Protein AF-A0A317V5M7-F1 (afdb_monomer)

Mean predicted aligned error: 5.06 Å

Structure (mmCIF, N/CA/C/O backbone):
data_AF-A0A317V5M7-F1
#
_entry.id   AF-A0A317V5M7-F1
#
loop_
_atom_site.group_PDB
_atom_site.id
_atom_site.type_symbol
_atom_site.label_atom_id
_atom_site.label_alt_id
_atom_site.label_comp_id
_atom_site.label_asym_id
_atom_site.label_entity_id
_atom_site.label_seq_id
_atom_site.pdbx_PDB_ins_code
_atom_site.Cartn_x
_atom_site.Cartn_y
_atom_site.Cartn_z
_atom_site.occupancy
_atom_site.B_iso_or_equiv
_atom_site.auth_seq_id
_atom_site.auth_comp_id
_atom_site.auth_asym_id
_atom_site.auth_atom_id
_atom_site.pdbx_PDB_model_num
ATOM 1 N N . PRO A 1 1 ? -15.396 9.083 1.511 1.00 64.38 1 PRO A N 1
ATOM 2 C CA . PRO A 1 1 ? -15.773 8.155 2.596 1.00 64.38 1 PRO A CA 1
ATOM 3 C C . PRO A 1 1 ? -16.346 8.905 3.786 1.00 64.38 1 PRO A C 1
ATOM 5 O O . PRO A 1 1 ? -15.843 9.968 4.148 1.00 64.38 1 PRO A O 1
ATOM 8 N N . GLY A 1 2 ? -17.370 8.320 4.395 1.00 74.88 2 GLY A N 1
ATOM 9 C CA . GLY A 1 2 ? -17.992 8.806 5.617 1.00 74.88 2 GLY A CA 1
ATOM 10 C C . GLY A 1 2 ? -18.594 7.648 6.403 1.00 74.88 2 GLY A C 1
ATOM 11 O O . GLY A 1 2 ? -18.618 6.514 5.928 1.00 74.88 2 GLY A O 1
ATOM 12 N N . GLU A 1 3 ? -19.091 7.944 7.598 1.00 78.19 3 GLU A N 1
ATOM 13 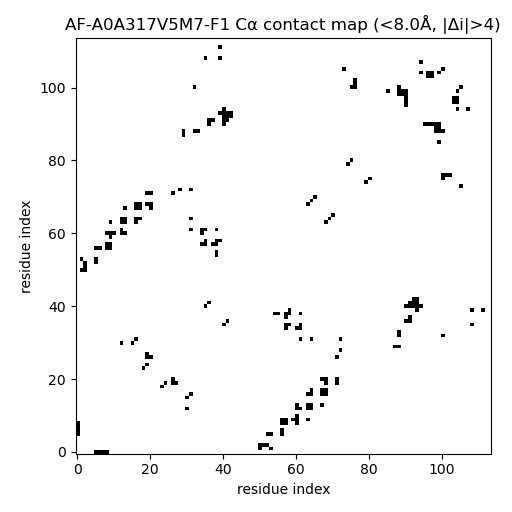C CA . GLU A 1 3 ? -19.697 6.952 8.494 1.00 78.19 3 GLU A CA 1
ATOM 14 C C . GLU A 1 3 ? -20.910 6.242 7.865 1.00 78.19 3 GLU A C 1
ATOM 16 O O . GLU A 1 3 ? -21.133 5.062 8.113 1.00 78.19 3 GLU A O 1
ATOM 21 N N . GLU A 1 4 ? -21.662 6.936 7.005 1.00 84.81 4 GLU A N 1
ATOM 22 C CA . GLU A 1 4 ? -22.855 6.393 6.340 1.00 84.81 4 GLU A CA 1
ATOM 23 C C . GLU A 1 4 ? -22.522 5.366 5.244 1.00 84.81 4 GLU A C 1
ATOM 25 O O . GLU A 1 4 ? -23.294 4.437 5.012 1.00 84.81 4 GLU A O 1
ATOM 30 N N . GLU A 1 5 ? -21.359 5.498 4.598 1.00 86.31 5 GLU A N 1
ATOM 31 C CA . GLU A 1 5 ? -20.904 4.615 3.517 1.00 86.31 5 GLU A CA 1
ATOM 32 C C . GLU A 1 5 ? -19.426 4.240 3.712 1.00 86.31 5 GLU A C 1
ATOM 34 O O . GLU A 1 5 ? -18.539 4.689 2.975 1.00 86.31 5 GLU A O 1
ATOM 39 N N . PRO A 1 6 ? -19.128 3.395 4.714 1.00 83.06 6 PRO A N 1
ATOM 40 C CA . PRO A 1 6 ? -17.754 3.085 5.082 1.00 83.06 6 PRO A CA 1
ATOM 41 C C . PRO A 1 6 ? -16.997 2.290 4.006 1.00 83.06 6 PRO A C 1
ATOM 43 O O . PRO A 1 6 ? -15.769 2.261 3.980 1.00 83.06 6 PRO A O 1
ATOM 46 N N . GLU A 1 7 ? -17.712 1.641 3.089 1.00 87.81 7 GLU A N 1
ATOM 47 C CA . GLU A 1 7 ? -17.109 0.829 2.031 1.00 87.81 7 GLU A CA 1
ATOM 48 C C . GLU A 1 7 ? -16.680 1.639 0.800 1.00 87.81 7 GLU A C 1
ATOM 50 O O . GLU A 1 7 ? -15.948 1.118 -0.041 1.00 87.81 7 GLU A O 1
ATOM 55 N N . GLU A 1 8 ? -17.088 2.908 0.684 1.00 90.69 8 GLU A N 1
ATOM 56 C CA . GLU A 1 8 ? -16.802 3.742 -0.491 1.00 90.69 8 GLU A CA 1
ATOM 57 C C . GLU A 1 8 ? -15.292 3.812 -0.777 1.00 90.69 8 GLU A C 1
ATOM 59 O O . GLU A 1 8 ? -14.841 3.598 -1.906 1.00 90.69 8 GLU A O 1
ATOM 64 N N . TRP A 1 9 ? -14.491 4.046 0.265 1.00 90.19 9 TRP A N 1
ATOM 65 C CA . TRP A 1 9 ? -13.042 4.183 0.133 1.00 90.19 9 TRP A CA 1
ATOM 66 C C . TRP A 1 9 ? -12.322 2.869 -0.183 1.00 90.19 9 TRP A C 1
ATOM 68 O O . TRP A 1 9 ? -11.543 2.845 -1.144 1.00 90.19 9 TRP A O 1
ATOM 78 N N . PRO A 1 10 ? -12.582 1.760 0.538 1.00 93.38 10 PRO A N 1
ATOM 79 C CA . PRO A 1 10 ? -12.103 0.442 0.139 1.00 93.38 10 PRO A CA 1
ATOM 80 C C . PRO A 1 10 ? -12.463 0.059 -1.299 1.00 93.38 10 PRO A C 1
ATOM 82 O O . PRO A 1 10 ? -11.591 -0.400 -2.035 1.00 93.38 10 PRO A O 1
ATOM 85 N N . ASN A 1 11 ? -13.711 0.280 -1.722 1.00 94.75 11 ASN A N 1
ATOM 86 C CA . ASN A 1 11 ? -14.186 -0.108 -3.051 1.00 94.75 11 ASN A CA 1
ATOM 87 C C . ASN A 1 11 ? -13.500 0.693 -4.162 1.00 94.75 11 ASN A C 1
ATOM 89 O O . ASN A 1 11 ? -13.083 0.125 -5.173 1.00 94.75 11 ASN A O 1
ATOM 93 N N . MET A 1 12 ? -13.325 2.000 -3.960 1.00 94.44 12 MET A N 1
ATOM 94 C CA . MET A 1 12 ? -12.596 2.843 -4.904 1.00 94.44 12 MET A CA 1
ATOM 95 C C . MET A 1 12 ? -11.129 2.400 -5.040 1.00 94.44 12 MET A C 1
ATOM 97 O O . MET A 1 12 ? -10.617 2.281 -6.152 1.00 94.44 12 MET A O 1
ATOM 101 N N . ASN A 1 13 ? -10.456 2.096 -3.928 1.00 95.50 13 ASN A N 1
ATOM 102 C CA . ASN A 1 13 ? -9.072 1.620 -3.963 1.00 95.50 13 ASN A CA 1
ATOM 103 C C . ASN A 1 13 ? -8.942 0.211 -4.550 1.00 95.50 13 ASN A C 1
ATOM 105 O O . ASN A 1 13 ? -7.967 -0.060 -5.245 1.00 95.50 13 ASN A O 1
ATOM 109 N N . ALA A 1 14 ? -9.931 -0.664 -4.352 1.00 95.06 14 ALA A N 1
ATOM 110 C CA . ALA A 1 14 ? -9.977 -1.965 -5.017 1.00 95.06 14 ALA A CA 1
ATOM 111 C C . ALA A 1 14 ? -10.016 -1.818 -6.544 1.00 95.06 14 ALA A C 1
ATOM 113 O O . ALA A 1 14 ? -9.292 -2.522 -7.248 1.00 95.06 14 ALA A O 1
ATOM 114 N N . LEU A 1 15 ? -10.815 -0.874 -7.057 1.00 93.81 15 LEU A N 1
ATOM 115 C CA . LEU A 1 15 ? -10.866 -0.571 -8.487 1.00 93.81 15 LEU A CA 1
ATOM 116 C C . LEU A 1 15 ? -9.503 -0.099 -9.009 1.00 93.81 15 LEU A C 1
ATOM 118 O O . LEU A 1 15 ? -9.034 -0.621 -10.019 1.00 93.81 15 LEU A O 1
ATOM 122 N N . PHE A 1 16 ? -8.857 0.846 -8.320 1.00 92.75 16 PHE A N 1
ATOM 123 C CA . PHE A 1 16 ? -7.549 1.358 -8.736 1.00 92.75 16 PHE A CA 1
ATOM 124 C C . PHE A 1 16 ? -6.447 0.300 -8.661 1.00 92.75 16 PHE A C 1
ATOM 126 O O . PHE A 1 16 ? -5.668 0.176 -9.604 1.00 92.75 16 PHE A O 1
ATOM 133 N N . ALA A 1 17 ? -6.413 -0.499 -7.594 1.00 94.38 17 ALA A N 1
ATOM 134 C CA . ALA A 1 17 ? -5.473 -1.606 -7.456 1.00 94.38 17 ALA A CA 1
ATOM 135 C C . ALA A 1 17 ? -5.661 -2.637 -8.579 1.00 94.38 17 ALA A C 1
ATOM 137 O O . ALA A 1 17 ? -4.696 -3.099 -9.188 1.00 94.38 17 ALA A O 1
ATOM 138 N N . HIS A 1 18 ? -6.914 -2.964 -8.907 1.00 93.88 18 HIS A N 1
ATOM 139 C CA . HIS A 1 18 ? -7.203 -3.865 -10.012 1.00 93.88 18 HIS A CA 1
ATOM 140 C C . HIS A 1 18 ? -6.774 -3.266 -11.357 1.00 93.88 18 HIS A C 1
ATOM 142 O O . HIS A 1 18 ? -6.081 -3.940 -12.116 1.00 93.88 18 HIS A O 1
ATOM 148 N N . GLU A 1 19 ? -7.113 -2.004 -11.648 1.00 91.06 19 GLU A N 1
ATOM 149 C CA . GLU A 1 19 ? -6.694 -1.327 -12.884 1.00 91.06 19 GLU A CA 1
ATOM 150 C C . GLU A 1 19 ? -5.163 -1.302 -13.024 1.00 91.06 19 GLU A C 1
ATOM 152 O O . GLU A 1 19 ? -4.655 -1.659 -14.092 1.00 91.06 19 GLU A O 1
ATOM 157 N N . GLY A 1 20 ? -4.439 -0.966 -11.949 1.00 88.00 20 GLY A N 1
ATOM 158 C CA . GLY A 1 20 ? -2.971 -0.973 -11.888 1.00 88.00 20 GLY A CA 1
ATOM 159 C C . GLY A 1 20 ? -2.368 -2.320 -12.290 1.00 88.00 20 GLY A C 1
ATOM 160 O O . GLY A 1 20 ? -1.483 -2.372 -13.152 1.00 88.00 20 GLY A O 1
ATOM 161 N N . SER A 1 21 ? -2.962 -3.410 -11.797 1.00 90.00 21 SER A N 1
ATOM 162 C CA . SER A 1 21 ? -2.538 -4.782 -12.098 1.00 90.00 21 SER A CA 1
ATOM 163 C C . SER A 1 21 ? -2.774 -5.221 -13.553 1.00 90.00 21 SER A C 1
ATOM 165 O O . SER A 1 21 ? -2.164 -6.181 -14.024 1.00 90.00 21 SER A O 1
ATOM 167 N N . THR A 1 22 ? -3.655 -4.541 -14.301 1.00 89.12 22 THR A N 1
ATOM 168 C CA . THR A 1 22 ? -4.020 -4.957 -15.671 1.00 89.12 22 THR A CA 1
ATOM 169 C C . THR A 1 22 ? -3.041 -4.511 -16.756 1.00 89.12 22 THR A C 1
ATOM 171 O O . THR A 1 22 ? -3.134 -4.992 -17.886 1.00 89.12 22 THR A O 1
ATOM 174 N N . HIS A 1 23 ? -2.130 -3.577 -16.464 1.00 83.88 23 HIS A N 1
ATOM 175 C CA . HIS A 1 23 ? -1.182 -3.005 -17.436 1.00 83.88 23 HIS A CA 1
ATOM 176 C C . HIS A 1 23 ? -1.796 -2.353 -18.681 1.00 83.88 23 HIS A C 1
ATOM 178 O O . HIS A 1 23 ? -1.091 -2.090 -19.656 1.00 83.88 23 HIS A O 1
ATOM 184 N N . ILE A 1 24 ? -3.096 -2.045 -18.666 1.00 87.12 24 ILE A N 1
ATOM 185 C CA . ILE A 1 24 ? -3.753 -1.332 -19.772 1.00 87.12 24 ILE A CA 1
ATOM 186 C C . ILE A 1 24 ? -3.192 0.093 -19.901 1.00 87.12 24 ILE A C 1
ATOM 188 O O . ILE A 1 24 ? -3.114 0.649 -20.998 1.00 87.12 24 ILE A O 1
ATOM 192 N N . ARG A 1 25 ? -2.776 0.687 -18.778 1.00 82.44 25 ARG A N 1
ATOM 193 C CA . ARG A 1 25 ? -2.142 2.005 -18.697 1.00 82.44 25 ARG A CA 1
ATOM 194 C C . ARG A 1 25 ? -0.777 1.895 -18.026 1.00 82.44 25 ARG A C 1
ATOM 196 O O . ARG A 1 25 ? -0.455 0.883 -17.405 1.00 82.44 25 ARG A O 1
ATOM 203 N N . ARG A 1 26 ? 0.027 2.958 -18.149 1.00 84.19 26 ARG A N 1
ATOM 204 C CA . ARG A 1 26 ? 1.258 3.089 -17.360 1.00 84.19 26 ARG A CA 1
ATOM 205 C C . ARG A 1 26 ? 0.896 2.975 -15.881 1.00 84.19 26 ARG A C 1
ATOM 207 O O . ARG A 1 26 ? -0.061 3.599 -15.434 1.00 84.19 26 ARG A O 1
ATOM 214 N N . HIS A 1 27 ? 1.664 2.172 -15.160 1.00 88.31 27 HIS A N 1
ATOM 215 C CA . HIS A 1 27 ? 1.446 1.950 -13.743 1.00 88.31 27 HIS A CA 1
ATOM 216 C C . HIS A 1 27 ? 1.938 3.152 -12.931 1.00 88.31 27 HIS A C 1
ATOM 218 O O . HIS A 1 27 ? 3.108 3.528 -13.030 1.00 88.31 27 HIS A O 1
ATOM 224 N N . TYR A 1 28 ? 1.061 3.699 -12.092 1.00 87.06 28 TYR A N 1
ATOM 225 C CA . TYR A 1 28 ? 1.347 4.805 -11.180 1.00 87.06 28 TYR A CA 1
ATOM 226 C C . TYR A 1 28 ? 1.096 4.339 -9.738 1.00 87.06 28 TYR A C 1
ATOM 228 O O . TYR A 1 28 ? -0.057 4.124 -9.372 1.00 87.06 28 TYR A O 1
ATOM 236 N N . PRO A 1 29 ? 2.147 4.131 -8.924 1.00 89.25 29 PRO A N 1
ATOM 237 C CA . PRO A 1 29 ? 2.024 3.584 -7.575 1.00 89.25 29 PRO A CA 1
ATOM 238 C C . PRO A 1 29 ? 1.563 4.625 -6.539 1.00 89.25 29 PRO A C 1
ATOM 240 O O . PRO A 1 29 ? 1.468 4.299 -5.362 1.00 89.25 29 PRO A O 1
ATOM 243 N N . ASP A 1 30 ? 1.297 5.870 -6.942 1.00 90.25 30 ASP A N 1
ATOM 244 C CA . ASP A 1 30 ? 1.042 7.001 -6.044 1.00 90.25 30 ASP A CA 1
ATOM 245 C C . ASP A 1 30 ? -0.121 6.746 -5.081 1.00 90.25 30 ASP A C 1
ATOM 247 O O . ASP A 1 30 ? 0.042 6.867 -3.868 1.00 90.25 30 ASP A O 1
ATOM 251 N N . PHE A 1 31 ? -1.269 6.300 -5.602 1.00 90.31 31 PHE A N 1
ATOM 252 C CA . PHE A 1 31 ? -2.436 5.994 -4.771 1.00 90.31 31 PHE A CA 1
ATOM 253 C C . PHE A 1 31 ? -2.174 4.847 -3.799 1.00 90.31 31 PHE A C 1
ATOM 255 O O . PHE A 1 31 ? -2.621 4.910 -2.652 1.00 90.31 31 PHE A O 1
ATOM 262 N N . ALA A 1 32 ? -1.419 3.832 -4.224 1.00 92.88 32 ALA A N 1
ATOM 263 C CA . ALA A 1 32 ? -1.018 2.751 -3.341 1.00 92.88 32 ALA A CA 1
ATOM 264 C C . ALA A 1 32 ? -0.129 3.289 -2.217 1.00 92.88 32 ALA A C 1
ATOM 266 O O . ALA A 1 32 ? -0.424 3.067 -1.051 1.00 92.88 32 ALA A O 1
ATOM 267 N N . ILE A 1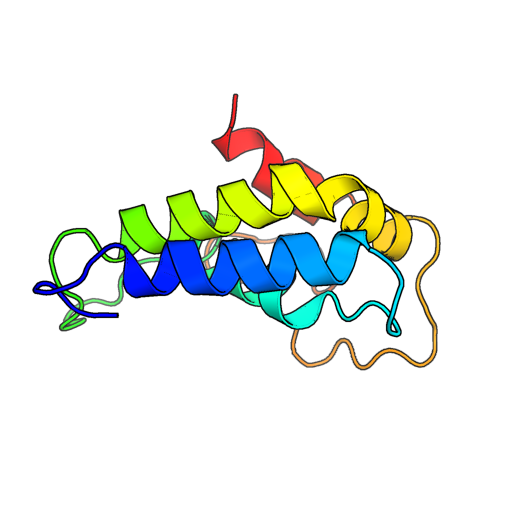 33 ? 0.914 4.055 -2.543 1.00 92.06 33 ILE A N 1
ATOM 268 C CA . ILE A 1 33 ? 1.858 4.598 -1.560 1.00 92.06 33 ILE A CA 1
ATOM 269 C C . ILE A 1 33 ? 1.141 5.486 -0.540 1.00 92.06 33 ILE A C 1
ATOM 271 O O . ILE A 1 33 ? 1.340 5.302 0.659 1.00 92.06 33 ILE A O 1
ATOM 275 N N . TRP A 1 34 ? 0.271 6.395 -0.987 1.00 91.50 34 TRP A N 1
ATOM 276 C CA . TRP A 1 34 ? -0.512 7.238 -0.080 1.00 91.50 34 TRP A CA 1
ATOM 277 C C . TRP A 1 34 ? -1.438 6.408 0.805 1.00 91.50 34 TRP A C 1
ATOM 279 O O . TRP A 1 34 ? -1.408 6.550 2.021 1.00 91.50 34 TRP A O 1
ATOM 289 N N . THR A 1 35 ? -2.171 5.456 0.226 1.00 93.75 35 THR A N 1
ATOM 290 C CA . THR A 1 35 ? -3.084 4.599 0.995 1.00 93.75 35 THR A CA 1
ATOM 291 C C . THR A 1 35 ? -2.341 3.772 2.047 1.00 93.75 35 THR A C 1
ATOM 293 O O . THR A 1 35 ? -2.805 3.644 3.178 1.00 93.75 35 THR A O 1
ATOM 296 N N . MET A 1 36 ? -1.172 3.228 1.701 1.00 93.12 36 MET A N 1
ATOM 297 C CA . MET A 1 36 ? -0.333 2.456 2.619 1.00 93.12 36 MET A CA 1
ATOM 298 C C . MET A 1 36 ? 0.248 3.340 3.732 1.00 93.12 36 MET A C 1
ATOM 300 O O . MET A 1 36 ? 0.308 2.907 4.886 1.00 93.12 36 MET A O 1
ATOM 304 N N . ARG A 1 37 ? 0.628 4.585 3.417 1.00 92.12 37 ARG A N 1
ATOM 305 C CA . ARG A 1 37 ? 1.096 5.570 4.401 1.00 92.12 37 ARG A CA 1
ATOM 306 C C . ARG A 1 37 ? -0.007 5.919 5.399 1.00 92.12 37 ARG A C 1
ATOM 308 O O . ARG A 1 37 ? 0.202 5.770 6.603 1.00 92.12 37 ARG A O 1
ATOM 315 N N . ASP A 1 38 ? -1.191 6.281 4.920 1.00 91.25 38 ASP A N 1
ATOM 316 C CA . ASP A 1 38 ? -2.337 6.621 5.771 1.00 91.25 38 ASP A CA 1
ATOM 317 C C . ASP A 1 38 ? -2.734 5.419 6.660 1.00 91.25 38 ASP A C 1
ATOM 319 O O . ASP A 1 38 ? -3.052 5.554 7.848 1.00 91.25 38 ASP A O 1
ATOM 323 N N . ALA A 1 39 ? -2.638 4.197 6.122 1.00 92.50 39 ALA A N 1
ATOM 324 C CA . ALA A 1 39 ? -2.941 2.968 6.850 1.00 92.50 39 ALA A CA 1
ATOM 325 C C . ALA A 1 39 ? -1.899 2.613 7.924 1.00 92.50 39 ALA A C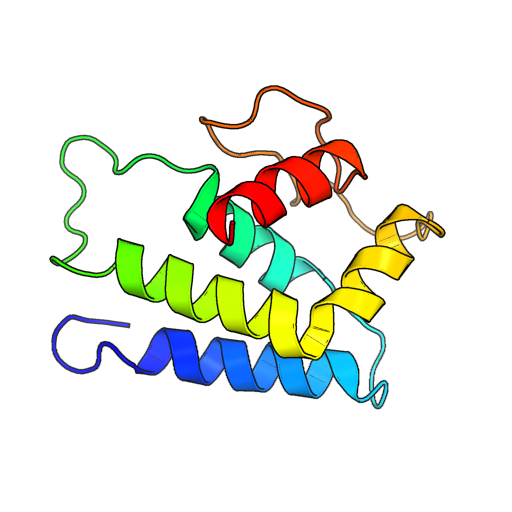 1
ATOM 327 O O . ALA A 1 39 ? -2.275 2.240 9.036 1.00 92.50 39 ALA A O 1
ATOM 328 N N . PHE A 1 40 ? -0.600 2.743 7.647 1.00 92.00 40 PHE A N 1
ATOM 329 C CA . PHE A 1 40 ? 0.446 2.125 8.481 1.00 92.00 40 PHE A CA 1
ATOM 330 C C . PHE A 1 40 ? 1.460 3.094 9.073 1.00 92.00 40 PHE A C 1
ATOM 332 O O . PHE A 1 40 ? 2.140 2.754 10.044 1.00 92.00 40 PHE A O 1
ATOM 339 N N . GLU A 1 41 ? 1.578 4.284 8.500 1.00 91.81 41 GLU A N 1
ATOM 340 C CA . GLU A 1 41 ? 2.605 5.254 8.860 1.00 91.81 41 GLU A CA 1
ATOM 341 C C . GLU A 1 41 ? 2.045 6.474 9.597 1.00 91.81 41 GLU A C 1
ATOM 343 O O . GLU A 1 41 ? 2.782 7.149 10.313 1.00 91.81 41 GLU A O 1
ATOM 348 N N . GLU A 1 42 ? 0.746 6.746 9.482 1.00 88.12 42 GLU A N 1
ATOM 349 C CA . GLU A 1 42 ? 0.111 7.900 10.119 1.00 88.12 42 GLU A CA 1
ATOM 350 C C . GLU A 1 42 ? -0.562 7.557 11.457 1.00 88.12 42 GLU A C 1
ATOM 352 O O . GLU A 1 42 ? -1.160 6.486 11.644 1.00 88.12 42 GLU A O 1
ATOM 357 N N . ARG A 1 43 ? -0.454 8.497 12.406 1.00 80.88 43 ARG A N 1
ATOM 358 C CA . ARG A 1 43 ? -1.187 8.484 13.678 1.00 80.88 43 ARG A CA 1
ATOM 359 C C . ARG A 1 43 ? -2.416 9.385 13.549 1.00 80.88 43 ARG A C 1
ATOM 361 O O . ARG A 1 43 ? -2.273 10.445 12.950 1.00 80.88 43 ARG A O 1
ATOM 368 N N . PRO A 1 44 ? -3.552 9.032 14.174 1.00 72.69 44 PRO A N 1
ATOM 369 C CA . PRO A 1 44 ? -4.661 9.968 14.322 1.00 72.69 44 PRO A CA 1
ATOM 370 C C . PRO A 1 44 ? -4.167 11.246 15.005 1.00 72.69 44 PRO A C 1
ATOM 372 O O . PRO A 1 44 ? -3.494 11.170 16.043 1.00 72.69 44 PRO A O 1
ATOM 375 N N . GLU A 1 45 ? -4.461 12.408 14.425 1.00 73.94 45 GLU A N 1
ATOM 376 C CA . GLU A 1 45 ? -4.078 13.674 15.038 1.00 73.94 45 GLU A CA 1
ATOM 377 C C . GLU A 1 45 ? -4.952 13.965 16.273 1.00 73.94 45 GLU A C 1
ATOM 379 O O . GLU A 1 45 ? -6.139 13.624 16.310 1.00 73.94 45 GLU A O 1
ATOM 384 N N . PRO A 1 46 ? -4.405 14.597 17.327 1.00 69.19 46 PRO A N 1
ATOM 385 C CA . PRO A 1 46 ? -5.216 15.021 18.460 1.00 69.19 46 PRO A CA 1
ATOM 386 C C . PRO A 1 46 ? -6.269 16.045 18.009 1.00 69.19 46 PRO A C 1
ATOM 388 O O . PRO A 1 46 ? -5.924 17.161 17.631 1.00 6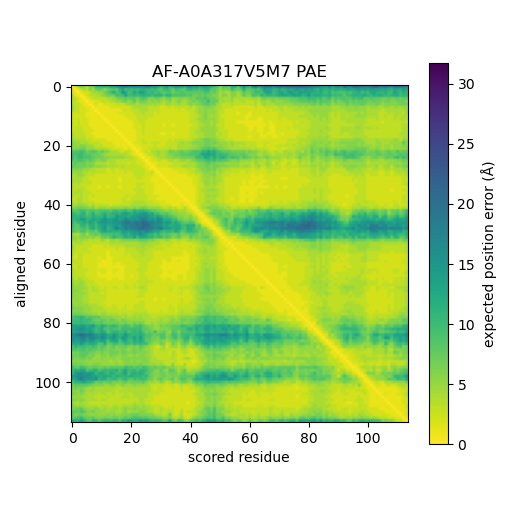9.19 46 PRO A O 1
ATOM 391 N N . GLY A 1 47 ? -7.551 15.682 18.098 1.00 68.50 47 GLY A N 1
ATOM 392 C CA . GLY A 1 47 ? -8.664 16.536 17.664 1.00 68.50 47 GLY A CA 1
ATOM 393 C C . GLY A 1 47 ? -9.129 16.296 16.227 1.00 68.50 47 GLY A C 1
ATOM 394 O O . GLY A 1 47 ? -9.955 17.066 15.739 1.00 68.50 47 GLY A O 1
ATOM 395 N N . ASP A 1 48 ? -8.630 15.246 15.574 1.00 73.62 48 ASP A N 1
ATOM 396 C CA . ASP A 1 48 ? -9.130 14.802 14.278 1.00 73.62 48 ASP A CA 1
ATOM 397 C C . ASP A 1 48 ? -10.626 14.448 14.373 1.00 73.62 48 ASP A C 1
ATOM 399 O O . ASP A 1 48 ? -11.053 13.698 15.254 1.00 73.62 48 ASP A O 1
ATOM 403 N N . SER A 1 49 ? -11.432 15.031 13.483 1.00 63.50 49 SER A N 1
ATOM 404 C CA . SER A 1 49 ? -12.870 14.769 13.387 1.00 63.50 49 SER A CA 1
ATOM 405 C C . SER A 1 49 ? -13.188 13.566 12.494 1.00 63.50 49 SER A C 1
ATOM 407 O O . SER A 1 49 ? -14.336 13.402 12.081 1.00 63.50 49 SER A O 1
ATOM 409 N N . SER A 1 50 ? -12.186 12.748 12.157 1.00 74.19 50 SER A N 1
ATOM 410 C CA . SER A 1 50 ? -12.374 11.437 11.540 1.00 74.19 50 SER A CA 1
ATOM 411 C C . SER A 1 50 ? -13.383 10.599 12.335 1.00 74.19 50 SER A C 1
ATOM 413 O O . SER A 1 50 ? -13.302 10.526 13.563 1.00 74.19 50 SER A O 1
ATOM 415 N N . PHE A 1 51 ? -14.324 9.956 11.646 1.00 79.62 51 PHE A N 1
ATOM 416 C CA . PHE A 1 51 ? -15.308 9.088 12.293 1.00 79.62 51 PHE A CA 1
ATOM 417 C C . PHE A 1 51 ? -14.681 7.754 12.734 1.00 79.62 51 PHE A C 1
ATOM 419 O O . PHE A 1 51 ? -13.642 7.314 12.224 1.00 79.62 51 PHE A O 1
ATOM 426 N N . GLU A 1 52 ? -15.340 7.098 13.688 1.00 77.00 52 GLU A N 1
ATOM 427 C CA . GLU A 1 52 ? -14.930 5.799 14.220 1.00 77.00 52 GLU A CA 1
ATOM 428 C C . GLU A 1 52 ? -14.939 4.743 13.097 1.00 77.00 52 GLU A C 1
ATOM 430 O O . GLU A 1 52 ? -15.973 4.458 12.501 1.00 77.00 52 GLU A O 1
ATOM 435 N N . GLY A 1 53 ? -13.766 4.195 12.758 1.00 83.62 53 GLY A N 1
ATOM 436 C CA . GLY A 1 53 ? -13.599 3.218 11.669 1.00 83.62 53 GLY A CA 1
ATOM 437 C C . GLY A 1 53 ? -12.906 3.747 10.408 1.00 83.62 53 GLY A C 1
ATOM 438 O O . GLY A 1 53 ? -12.583 2.958 9.520 1.00 83.62 53 GLY A O 1
ATOM 439 N N . MET A 1 54 ? -12.579 5.043 10.325 1.00 85.88 54 MET A N 1
ATOM 440 C CA . MET A 1 54 ? -11.793 5.578 9.201 1.00 85.88 54 MET A CA 1
ATOM 441 C C . MET A 1 54 ? -10.435 4.868 9.061 1.00 85.88 54 MET A C 1
ATOM 443 O O . MET A 1 54 ? -10.022 4.508 7.958 1.00 85.88 54 MET A O 1
ATOM 447 N N . LYS A 1 55 ? -9.761 4.579 10.184 1.00 87.25 55 LYS A N 1
ATOM 448 C CA . LYS A 1 55 ? -8.496 3.828 10.176 1.00 87.25 55 LYS A CA 1
ATOM 449 C C . LYS A 1 55 ? -8.666 2.418 9.604 1.00 87.25 55 LYS A C 1
ATOM 451 O O . LYS A 1 55 ? -7.836 1.991 8.804 1.00 87.25 55 LYS A O 1
ATOM 456 N N . ASP A 1 56 ? -9.750 1.732 9.957 1.00 89.31 56 ASP A N 1
ATOM 457 C CA . ASP A 1 56 ? -10.046 0.390 9.450 1.00 89.31 56 ASP A CA 1
ATOM 458 C C . ASP A 1 56 ? -10.262 0.413 7.934 1.00 89.31 56 ASP A C 1
ATOM 460 O O . ASP A 1 56 ? -9.779 -0.465 7.223 1.00 89.31 56 ASP A O 1
ATOM 464 N N . GLN A 1 57 ? -10.888 1.465 7.402 1.00 91.12 57 GLN A N 1
ATOM 465 C CA . GLN A 1 57 ? -11.049 1.638 5.957 1.00 91.12 57 GLN A CA 1
ATOM 466 C C . GLN A 1 57 ? -9.724 1.844 5.234 1.00 91.12 57 GLN A C 1
ATOM 468 O O . GLN A 1 57 ? -9.529 1.261 4.168 1.00 91.12 57 GLN A O 1
ATOM 473 N N . HIS A 1 58 ? -8.802 2.629 5.799 1.00 91.81 58 HIS A N 1
ATOM 474 C CA . HIS A 1 58 ? -7.454 2.753 5.241 1.00 91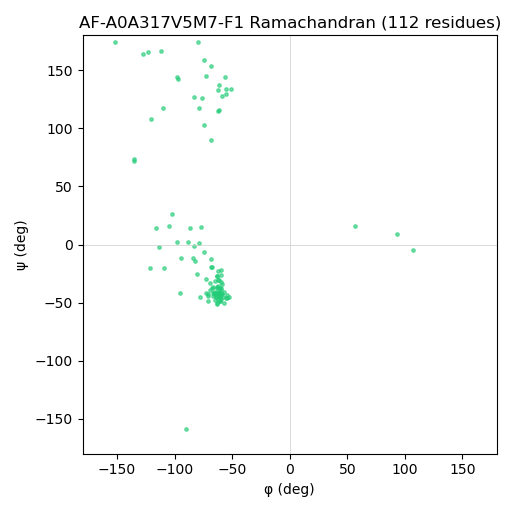.81 58 HIS A CA 1
ATOM 475 C C . HIS A 1 58 ? -6.732 1.402 5.238 1.00 91.81 58 HIS A C 1
ATOM 477 O O . HIS A 1 58 ? -6.115 1.051 4.235 1.00 91.81 58 HIS A O 1
ATOM 483 N N . ILE A 1 59 ? -6.864 0.607 6.305 1.00 92.81 59 ILE A N 1
ATOM 484 C CA . ILE A 1 59 ? -6.274 -0.738 6.381 1.00 92.81 59 ILE A CA 1
ATOM 485 C C . ILE A 1 59 ? -6.881 -1.671 5.322 1.00 92.81 59 ILE A C 1
ATOM 487 O O . ILE A 1 59 ? -6.141 -2.363 4.621 1.00 92.81 59 ILE A O 1
ATOM 491 N N . ILE A 1 60 ? -8.208 -1.676 5.154 1.00 94.12 60 ILE A N 1
ATOM 492 C CA . ILE A 1 60 ? -8.878 -2.498 4.134 1.00 94.12 60 ILE A CA 1
ATOM 493 C C . ILE A 1 60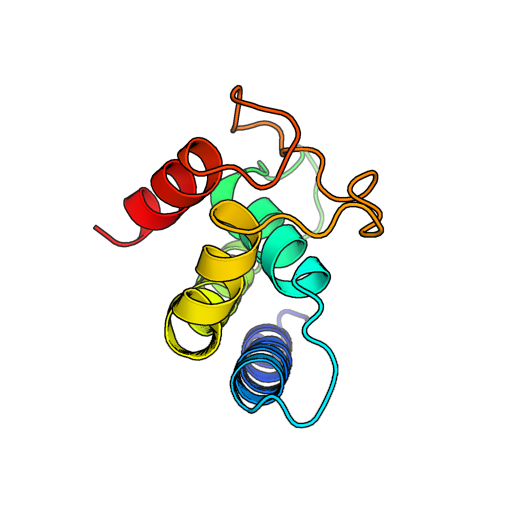 ? -8.464 -2.047 2.727 1.00 94.12 60 ILE A C 1
ATOM 495 O O . ILE A 1 60 ? -8.150 -2.889 1.887 1.00 94.12 60 ILE A O 1
ATOM 499 N N . ALA A 1 61 ? -8.418 -0.740 2.462 1.00 94.94 61 ALA A N 1
ATOM 500 C CA . ALA A 1 61 ? -7.974 -0.191 1.182 1.00 94.94 61 ALA A CA 1
ATOM 501 C C . ALA A 1 61 ? -6.512 -0.564 0.877 1.00 94.94 61 ALA A C 1
ATOM 503 O O . ALA A 1 61 ? -6.201 -1.017 -0.224 1.00 94.94 61 ALA A O 1
ATOM 504 N N . ALA A 1 62 ? -5.624 -0.460 1.867 1.00 95.44 62 ALA A N 1
ATOM 505 C CA . ALA A 1 62 ? -4.231 -0.886 1.767 1.00 95.44 62 ALA A CA 1
ATOM 506 C C . ALA A 1 62 ? -4.103 -2.388 1.451 1.00 95.44 62 ALA A C 1
ATOM 508 O O . ALA A 1 62 ? -3.279 -2.792 0.626 1.00 95.44 62 ALA A O 1
ATOM 509 N N . ALA A 1 63 ? -4.965 -3.223 2.043 1.00 94.81 63 ALA A N 1
ATOM 510 C CA . ALA A 1 63 ? -5.017 -4.649 1.739 1.00 94.81 63 ALA A CA 1
ATOM 511 C C . ALA A 1 63 ? -5.326 -4.916 0.255 1.00 94.81 63 ALA A C 1
ATOM 513 O O . ALA A 1 63 ? -4.739 -5.826 -0.332 1.00 94.81 63 ALA A O 1
ATOM 514 N N . GLN A 1 64 ? -6.193 -4.111 -0.374 1.00 95.38 64 GLN A N 1
ATOM 515 C CA . GLN A 1 64 ? -6.512 -4.263 -1.798 1.00 95.38 64 GLN A CA 1
ATOM 516 C C . GLN A 1 64 ? -5.276 -4.067 -2.682 1.00 95.38 64 GLN A C 1
ATOM 518 O O . GLN A 1 64 ? -5.031 -4.882 -3.571 1.00 95.38 64 GLN A O 1
ATOM 523 N N . TYR A 1 65 ? -4.445 -3.058 -2.410 1.00 95.00 65 TYR A N 1
ATOM 524 C CA . TYR A 1 65 ? -3.213 -2.851 -3.177 1.00 95.00 65 TYR A CA 1
ATOM 525 C C . TYR A 1 65 ? -2.227 -4.003 -3.026 1.00 95.00 65 TYR A C 1
ATOM 527 O O . TYR A 1 65 ? -1.649 -4.438 -4.016 1.00 95.00 65 TYR A O 1
ATOM 535 N N . ILE A 1 66 ? -2.060 -4.559 -1.825 1.00 92.94 66 ILE A N 1
ATOM 536 C CA . ILE A 1 66 ? -1.186 -5.727 -1.649 1.00 92.94 66 ILE A CA 1
ATOM 537 C C . ILE A 1 66 ? -1.709 -6.944 -2.418 1.00 92.94 66 ILE A C 1
ATOM 539 O O . ILE A 1 66 ? -0.912 -7.658 -3.029 1.00 92.94 66 ILE A O 1
ATOM 543 N N . LEU A 1 67 ? -3.022 -7.186 -2.385 1.00 92.38 67 LEU A N 1
ATOM 544 C CA . LEU A 1 67 ? -3.635 -8.364 -3.000 1.00 92.38 67 LEU A CA 1
ATOM 545 C C . LEU A 1 67 ? -3.628 -8.308 -4.530 1.00 92.38 67 LEU A C 1
ATOM 547 O O . LEU A 1 67 ? -3.315 -9.311 -5.168 1.00 92.38 67 LEU A O 1
ATOM 551 N N . TRP A 1 68 ? -3.978 -7.160 -5.107 1.00 93.69 68 TRP A N 1
ATOM 552 C CA . TRP A 1 68 ? -4.163 -7.023 -6.552 1.00 93.69 68 TRP A CA 1
ATOM 553 C C . TRP A 1 68 ? -2.921 -6.493 -7.265 1.00 93.69 68 TRP A C 1
ATOM 555 O O . TRP A 1 68 ? -2.552 -7.008 -8.315 1.00 93.69 68 TRP A O 1
ATOM 565 N N . ASP A 1 69 ? -2.257 -5.499 -6.679 1.00 92.94 69 ASP A N 1
ATOM 566 C CA . ASP A 1 69 ? -1.228 -4.690 -7.342 1.00 92.94 69 ASP A CA 1
ATOM 567 C C . ASP A 1 69 ? 0.175 -4.899 -6.745 1.00 92.94 69 ASP A C 1
ATOM 569 O O . ASP A 1 69 ? 1.177 -4.354 -7.206 1.00 92.94 69 ASP A O 1
ATOM 573 N N . GLY A 1 70 ? 0.288 -5.729 -5.704 1.00 92.38 70 GLY A N 1
ATOM 574 C CA . GLY A 1 70 ? 1.493 -5.815 -4.885 1.00 92.38 70 GLY A CA 1
ATOM 575 C C . GLY A 1 70 ? 2.743 -6.261 -5.643 1.00 92.38 70 GLY A C 1
ATOM 576 O O . GLY A 1 70 ? 3.852 -5.844 -5.309 1.00 92.38 70 GLY A O 1
ATOM 577 N N . GLN A 1 71 ? 2.587 -7.085 -6.682 1.00 92.31 71 GLN A N 1
ATOM 578 C CA . GLN A 1 71 ? 3.710 -7.478 -7.537 1.00 92.31 71 GLN A CA 1
ATOM 579 C C . GLN A 1 71 ? 4.215 -6.311 -8.384 1.00 92.31 71 GLN A C 1
ATOM 581 O O . GLN A 1 71 ? 5.425 -6.155 -8.539 1.00 92.31 71 GLN A O 1
ATOM 586 N N . GLU A 1 72 ? 3.311 -5.482 -8.896 1.00 91.81 72 GLU A N 1
ATOM 587 C CA . GLU A 1 72 ? 3.653 -4.336 -9.730 1.00 91.81 72 GLU A CA 1
ATOM 588 C C . GLU A 1 72 ? 4.274 -3.222 -8.904 1.00 91.81 72 GLU A C 1
ATOM 590 O O . GLU A 1 72 ? 5.333 -2.707 -9.264 1.00 91.81 72 GLU A O 1
ATOM 595 N N . LEU A 1 73 ? 3.725 -2.966 -7.718 1.00 91.06 73 LEU A N 1
ATOM 596 C CA . LEU A 1 73 ? 4.352 -2.115 -6.713 1.00 91.06 73 LEU A CA 1
ATOM 597 C C . LEU A 1 73 ? 5.773 -2.588 -6.395 1.00 91.06 73 LEU A C 1
ATOM 599 O O . LEU A 1 73 ? 6.716 -1.798 -6.423 1.00 91.06 73 LEU A O 1
ATOM 603 N N . PHE A 1 74 ? 5.978 -3.889 -6.185 1.00 91.19 74 PHE A N 1
ATOM 604 C CA . PHE A 1 74 ? 7.317 -4.411 -5.921 1.00 91.19 74 PHE A CA 1
ATOM 605 C C . PHE A 1 74 ? 8.293 -4.193 -7.091 1.00 91.19 74 PHE A C 1
ATOM 607 O O . PHE A 1 74 ? 9.486 -3.986 -6.852 1.00 91.19 74 PHE A O 1
ATOM 614 N N . LYS A 1 75 ? 7.817 -4.174 -8.346 1.00 91.50 75 LYS A N 1
ATOM 615 C CA . LYS A 1 75 ? 8.662 -3.875 -9.516 1.00 91.50 75 LYS A CA 1
ATOM 616 C C . LYS A 1 75 ? 9.256 -2.468 -9.470 1.00 91.50 75 LY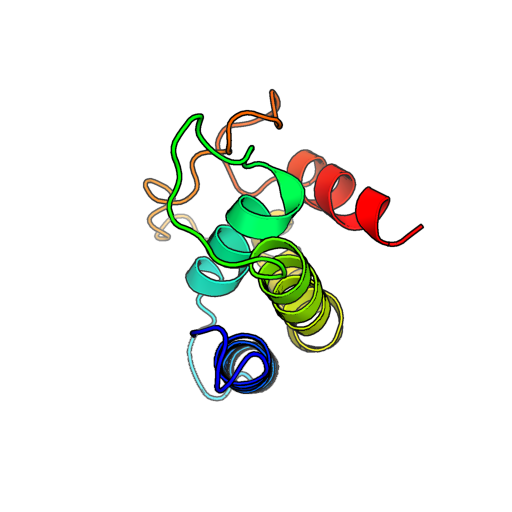S A C 1
ATOM 618 O O . LYS A 1 75 ? 10.419 -2.320 -9.833 1.00 91.50 75 LYS A O 1
ATOM 623 N N . HIS A 1 76 ? 8.526 -1.474 -8.957 1.00 88.12 76 HIS A N 1
ATOM 624 C CA . HIS A 1 76 ? 9.044 -0.103 -8.786 1.00 88.12 76 HIS A CA 1
ATOM 625 C C . HIS A 1 76 ? 10.222 -0.028 -7.810 1.00 88.12 76 HIS A C 1
ATOM 627 O O . HIS A 1 76 ? 11.082 0.835 -7.947 1.00 88.12 76 HIS A O 1
ATOM 633 N N . ILE A 1 77 ? 10.304 -0.960 -6.859 1.00 89.00 77 ILE A N 1
ATOM 634 C CA . ILE A 1 77 ? 11.415 -1.034 -5.902 1.00 89.00 77 ILE A CA 1
ATOM 635 C C . ILE A 1 77 ? 12.657 -1.648 -6.555 1.00 89.00 77 ILE A C 1
ATOM 637 O O . ILE A 1 77 ? 13.771 -1.163 -6.363 1.00 89.00 77 ILE A O 1
ATOM 641 N N . ILE A 1 78 ? 12.487 -2.740 -7.309 1.00 90.88 78 ILE A N 1
ATOM 642 C CA . ILE A 1 78 ? 13.612 -3.460 -7.935 1.00 90.88 78 ILE A CA 1
ATOM 643 C C . ILE A 1 78 ? 14.098 -2.800 -9.230 1.00 90.88 78 ILE A C 1
ATOM 645 O O . ILE A 1 78 ? 15.249 -2.989 -9.621 1.00 90.88 78 ILE A O 1
ATOM 649 N N . CYS A 1 79 ? 13.232 -2.046 -9.906 1.00 88.56 79 CYS A N 1
ATOM 650 C CA . CYS A 1 79 ? 13.513 -1.340 -11.151 1.00 88.56 79 CYS A CA 1
ATOM 651 C C . CYS A 1 79 ? 12.936 0.083 -11.078 1.00 88.56 79 CYS A C 1
ATOM 653 O O . CYS A 1 79 ? 11.916 0.354 -11.714 1.00 88.56 79 CYS A O 1
ATOM 655 N N . PRO A 1 80 ? 13.568 0.989 -10.306 1.00 83.50 80 PRO A N 1
ATOM 656 C CA . PRO A 1 80 ? 13.082 2.354 -10.153 1.00 83.50 80 PRO A CA 1
ATOM 657 C C . PRO A 1 80 ? 13.097 3.098 -11.488 1.00 83.50 80 PRO A C 1
ATOM 659 O O . PRO A 1 80 ? 14.104 3.083 -12.201 1.00 83.50 80 PRO A O 1
ATOM 662 N N . ASP A 1 81 ? 12.001 3.777 -11.812 1.00 83.50 81 ASP A N 1
ATOM 663 C CA . ASP A 1 81 ? 11.941 4.667 -12.967 1.00 83.50 81 ASP A CA 1
ATOM 664 C C . ASP A 1 81 ? 12.614 6.012 -12.618 1.00 83.50 81 ASP A C 1
ATOM 666 O O . ASP A 1 81 ? 12.147 6.721 -11.722 1.00 83.50 81 ASP A O 1
ATOM 670 N N . PRO A 1 82 ? 13.705 6.402 -13.305 1.00 76.56 82 PRO A N 1
ATOM 671 C CA . PRO A 1 82 ? 14.436 7.633 -13.002 1.00 76.56 82 PRO A CA 1
ATOM 672 C C . PRO A 1 82 ? 13.645 8.910 -13.326 1.00 76.56 82 PRO A C 1
ATOM 674 O O . PRO A 1 82 ? 14.063 9.998 -12.933 1.00 76.56 82 PRO A O 1
ATOM 677 N N . HIS A 1 83 ? 12.538 8.803 -14.064 1.00 77.06 83 HIS A N 1
ATOM 678 C CA . HIS A 1 83 ? 11.670 9.926 -14.422 1.00 77.06 83 HIS A CA 1
ATOM 679 C C . HIS A 1 83 ? 10.452 10.061 -13.508 1.00 77.06 83 HIS A C 1
ATOM 681 O O . HIS A 1 83 ? 9.596 10.913 -13.753 1.00 77.06 83 HIS A O 1
ATOM 687 N N . GLN A 1 84 ? 10.340 9.206 -12.496 1.00 75.50 84 GLN A N 1
ATOM 688 C CA . GLN A 1 84 ? 9.210 9.208 -11.589 1.00 75.50 84 GLN A CA 1
ATOM 689 C C . GLN A 1 84 ? 9.401 10.258 -10.499 1.00 75.50 84 GLN A C 1
ATOM 691 O O . GLN A 1 84 ? 10.434 10.306 -9.831 1.00 75.50 84 GLN A O 1
ATOM 696 N N . ASP A 1 85 ? 8.400 11.120 -10.342 1.00 71.69 85 ASP A N 1
ATOM 697 C CA . ASP A 1 85 ? 8.409 12.140 -9.304 1.00 71.69 85 ASP A CA 1
ATOM 698 C C . ASP A 1 85 ? 8.137 11.492 -7.940 1.00 71.69 85 ASP A C 1
ATOM 700 O O . ASP A 1 85 ? 7.011 11.127 -7.617 1.00 71.69 85 ASP A O 1
ATOM 704 N N . MET A 1 86 ? 9.195 11.319 -7.148 1.00 72.31 86 MET A N 1
ATOM 705 C CA . MET A 1 86 ? 9.121 10.719 -5.812 1.00 72.31 86 MET A CA 1
ATOM 706 C C . MET A 1 86 ? 8.844 11.753 -4.712 1.00 72.31 86 MET A C 1
ATOM 708 O O . MET A 1 86 ? 8.821 11.403 -3.531 1.00 72.31 86 MET A O 1
ATOM 712 N N . GLN A 1 87 ? 8.654 13.035 -5.053 1.00 70.44 87 GLN A N 1
ATOM 713 C CA . GLN A 1 87 ? 8.517 14.098 -4.054 1.00 70.44 87 GLN A CA 1
ATOM 714 C C . GLN A 1 87 ? 7.277 13.899 -3.162 1.00 70.44 87 GLN A C 1
ATOM 716 O O . GLN A 1 87 ? 7.294 14.284 -1.993 1.00 70.44 87 GLN A O 1
ATOM 721 N N . GLY A 1 88 ? 6.243 13.223 -3.675 1.00 73.12 88 GLY A N 1
ATOM 722 C CA . GLY A 1 88 ? 5.018 12.880 -2.948 1.00 73.12 88 GLY A CA 1
ATOM 723 C C . GLY A 1 88 ? 5.082 11.613 -2.085 1.00 73.12 88 GLY A C 1
ATOM 724 O O . GLY A 1 88 ? 4.081 11.279 -1.454 1.00 73.12 88 GLY A O 1
ATOM 725 N N . TRP A 1 89 ? 6.209 10.894 -2.052 1.00 84.69 89 TRP A N 1
ATOM 726 C CA . TRP A 1 89 ? 6.336 9.593 -1.367 1.00 84.69 89 TRP A CA 1
ATOM 727 C C . TRP A 1 89 ? 7.054 9.690 -0.025 1.00 84.69 89 TRP A C 1
ATOM 729 O O . TRP A 1 89 ? 7.682 8.738 0.437 1.00 84.69 89 TRP A O 1
ATOM 739 N N . GLN A 1 90 ? 6.982 10.867 0.594 1.00 84.00 90 GLN A N 1
ATOM 740 C CA . GLN A 1 90 ? 7.546 11.057 1.917 1.00 84.00 90 GLN A CA 1
ATOM 741 C C . GLN A 1 90 ? 6.848 10.135 2.925 1.00 84.00 90 GLN A C 1
ATOM 743 O O . GLN A 1 90 ? 5.615 10.020 2.892 1.00 84.00 90 GLN A O 1
ATOM 748 N N . PRO A 1 91 ? 7.627 9.503 3.813 1.00 86.88 91 PRO A N 1
ATOM 749 C CA . PRO A 1 91 ? 7.100 8.588 4.802 1.00 86.88 91 PRO A CA 1
ATOM 750 C C . PRO A 1 91 ? 6.267 9.327 5.851 1.00 86.88 91 PRO A C 1
ATOM 752 O O . PRO A 1 91 ? 6.476 10.513 6.120 1.00 86.88 91 PRO A O 1
ATOM 755 N N . GLY A 1 92 ? 5.319 8.615 6.447 1.00 86.50 92 GLY A N 1
ATOM 756 C CA . GLY A 1 92 ? 4.514 9.085 7.565 1.00 86.50 92 GLY A CA 1
ATOM 757 C C . GLY A 1 92 ? 5.254 8.996 8.904 1.00 86.50 92 GLY A C 1
ATOM 758 O O . GLY A 1 92 ? 6.352 8.455 9.027 1.00 86.50 92 GLY A O 1
ATOM 759 N N . LEU A 1 93 ? 4.616 9.523 9.949 1.00 87.44 93 LEU A N 1
ATOM 760 C CA . LEU A 1 93 ? 5.202 9.745 11.279 1.00 87.44 93 LEU A CA 1
ATOM 761 C C . LEU A 1 93 ? 5.721 8.484 11.996 1.00 87.44 93 LEU A C 1
ATOM 763 O O . LEU A 1 93 ? 6.510 8.595 12.936 1.00 87.44 93 LEU A O 1
ATOM 767 N N . LEU A 1 94 ? 5.241 7.296 11.628 1.00 87.88 94 LEU A N 1
ATOM 768 C CA . LEU A 1 94 ? 5.603 6.025 12.262 1.00 87.88 94 LEU A CA 1
ATOM 769 C C . LEU A 1 94 ? 6.747 5.291 11.555 1.00 87.88 94 LEU A C 1
ATOM 771 O O . LEU A 1 94 ? 7.271 4.329 12.124 1.00 87.88 94 LEU A O 1
ATOM 775 N N . TYR A 1 95 ? 7.145 5.716 10.354 1.00 88.06 95 TYR A N 1
ATOM 776 C CA . TYR A 1 95 ? 8.225 5.086 9.603 1.00 88.06 95 TYR A CA 1
ATOM 777 C C . TYR A 1 95 ? 9.454 6.003 9.544 1.00 88.06 95 TYR A C 1
ATOM 779 O O . TYR A 1 95 ? 9.425 7.102 9.006 1.00 88.06 95 TYR A O 1
ATOM 787 N N . PHE A 1 96 ? 10.559 5.528 10.123 1.00 85.25 96 PHE A N 1
ATOM 788 C CA . PHE A 1 96 ? 11.821 6.273 10.258 1.00 85.25 96 PHE A CA 1
ATOM 789 C C . PHE A 1 96 ? 12.909 5.802 9.275 1.00 85.25 96 PHE A C 1
ATOM 791 O O . PHE A 1 96 ? 14.094 6.022 9.522 1.00 85.25 96 PHE A O 1
ATOM 798 N N . GLY A 1 97 ? 12.529 5.057 8.233 1.00 82.94 97 GLY A N 1
ATOM 799 C CA . GLY A 1 97 ? 13.462 4.563 7.217 1.00 82.94 97 GLY A CA 1
ATOM 800 C C . GLY A 1 97 ? 13.625 5.532 6.047 1.00 82.94 97 GLY A C 1
ATOM 801 O O . GLY A 1 97 ? 13.354 6.724 6.170 1.00 82.94 97 GLY A O 1
ATOM 802 N N . ASP A 1 98 ? 14.084 5.005 4.910 1.00 81.12 98 ASP A N 1
ATOM 803 C CA . ASP A 1 98 ? 14.349 5.809 3.712 1.00 81.12 98 ASP A CA 1
ATOM 804 C C . ASP A 1 98 ? 13.124 6.610 3.242 1.00 81.12 98 ASP A C 1
ATOM 806 O O . ASP A 1 98 ? 11.996 6.120 3.263 1.00 81.12 98 ASP A O 1
ATOM 810 N N . HIS A 1 99 ? 13.370 7.819 2.730 1.00 72.69 99 HIS A N 1
ATOM 811 C CA . HIS A 1 99 ? 12.345 8.754 2.245 1.00 72.69 99 HIS A CA 1
ATOM 812 C C . HIS A 1 99 ? 11.764 8.414 0.860 1.00 72.69 99 HIS A C 1
ATOM 814 O O . HIS A 1 99 ? 11.163 9.267 0.209 1.00 72.69 99 HIS A O 1
ATOM 820 N N . SER A 1 100 ? 11.997 7.198 0.377 1.00 73.75 100 SER A N 1
ATOM 821 C CA . SER A 1 100 ? 11.546 6.717 -0.924 1.00 73.75 100 SER A CA 1
ATOM 822 C C . SER A 1 100 ? 10.801 5.399 -0.776 1.00 73.75 100 SER A C 1
ATOM 824 O O . SER A 1 100 ? 10.906 4.708 0.241 1.00 73.75 100 SER A O 1
ATOM 826 N N . PHE A 1 101 ? 10.067 5.023 -1.823 1.00 82.81 101 PHE A N 1
ATOM 827 C CA . PHE A 1 101 ? 9.442 3.713 -1.891 1.00 82.81 101 PHE A CA 1
ATOM 828 C C . PHE A 1 101 ? 10.518 2.629 -2.039 1.00 82.81 101 PHE A 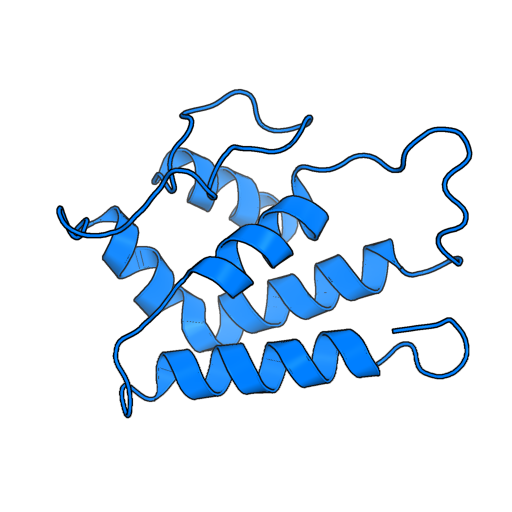C 1
ATOM 830 O O . PHE A 1 101 ? 10.973 2.300 -3.134 1.00 82.81 101 PHE A O 1
ATOM 837 N N . SER A 1 102 ? 10.983 2.133 -0.894 1.00 88.31 102 SER A N 1
ATOM 838 C CA . SER A 1 102 ? 12.136 1.250 -0.774 1.00 88.31 102 SER A CA 1
ATOM 839 C C . SER A 1 102 ? 11.734 -0.154 -0.328 1.00 88.31 102 SER A C 1
ATOM 841 O O . SER A 1 102 ? 10.634 -0.401 0.175 1.00 88.31 102 SER A O 1
ATOM 843 N N . LEU A 1 103 ? 12.669 -1.101 -0.452 1.00 90.94 103 LEU A N 1
ATOM 844 C CA . LEU A 1 103 ? 12.469 -2.464 0.042 1.00 90.94 103 LEU A CA 1
ATOM 845 C C . LEU A 1 103 ? 12.190 -2.490 1.552 1.00 90.94 103 LEU A C 1
ATOM 847 O O . LEU A 1 103 ? 11.417 -3.326 2.020 1.00 90.94 103 LEU A O 1
ATOM 851 N N . GLN A 1 104 ? 12.804 -1.578 2.310 1.00 90.94 104 GLN A N 1
ATOM 852 C CA . GLN A 1 104 ? 12.578 -1.457 3.746 1.00 90.94 104 GLN A CA 1
ATOM 853 C C . GLN A 1 104 ? 11.146 -0.991 4.043 1.00 90.94 104 GLN A C 1
ATOM 855 O O . GLN A 1 104 ? 10.491 -1.600 4.889 1.00 90.94 104 GLN A O 1
ATOM 860 N N . GLY A 1 105 ? 10.643 0.012 3.313 1.00 89.81 105 GLY A N 1
ATOM 861 C CA . GLY A 1 105 ? 9.258 0.485 3.433 1.00 89.81 105 GLY A CA 1
ATOM 862 C C . GLY A 1 105 ? 8.254 -0.620 3.095 1.00 89.81 105 GLY A C 1
ATOM 863 O O . GLY A 1 105 ? 7.351 -0.919 3.873 1.00 89.81 105 GLY A O 1
ATOM 864 N N . TRP A 1 106 ? 8.500 -1.360 2.012 1.00 90.31 106 TRP A N 1
ATOM 865 C CA . TRP A 1 106 ? 7.681 -2.519 1.646 1.00 90.31 106 TRP A CA 1
ATOM 866 C C . TRP A 1 106 ? 7.649 -3.606 2.727 1.00 90.31 106 TRP A C 1
ATOM 868 O O . TRP A 1 106 ? 6.605 -4.186 3.030 1.00 90.31 106 TRP A O 1
ATOM 878 N N . GLN A 1 107 ? 8.798 -3.909 3.334 1.00 90.88 107 GLN A N 1
ATOM 879 C CA . GLN A 1 107 ? 8.858 -4.850 4.451 1.00 90.88 107 GLN A CA 1
ATOM 880 C C . GLN A 1 107 ? 8.142 -4.320 5.693 1.00 90.88 107 GLN A C 1
ATOM 882 O O . GLN A 1 107 ? 7.530 -5.116 6.403 1.00 90.88 107 GLN A O 1
ATOM 887 N N . PHE A 1 108 ? 8.219 -3.015 5.961 1.00 91.19 108 PHE A N 1
ATOM 888 C CA . PHE A 1 108 ? 7.489 -2.378 7.051 1.00 91.19 108 PHE A CA 1
ATOM 889 C C . PHE A 1 108 ? 5.978 -2.556 6.869 1.00 91.19 108 PHE A C 1
ATOM 891 O O . PHE A 1 108 ? 5.326 -3.063 7.779 1.00 91.19 108 PHE A O 1
ATOM 898 N N . TRP A 1 109 ? 5.440 -2.270 5.682 1.00 90.38 109 TRP A N 1
ATOM 899 C CA . TRP A 1 109 ? 4.014 -2.446 5.400 1.00 90.38 109 TRP A CA 1
ATOM 900 C C . TRP A 1 109 ? 3.545 -3.891 5.522 1.00 90.38 109 TRP A C 1
ATOM 902 O O . TRP A 1 109 ? 2.540 -4.164 6.171 1.00 90.38 109 TRP A O 1
ATOM 912 N N . LYS A 1 110 ? 4.294 -4.851 4.968 1.00 86.62 110 LYS A N 1
ATOM 913 C CA . LYS A 1 110 ? 3.907 -6.270 5.028 1.00 86.62 110 LYS A CA 1
ATOM 914 C C . LYS A 1 110 ? 3.769 -6.823 6.448 1.00 86.62 110 LYS A C 1
ATOM 916 O O . LYS A 1 110 ? 3.026 -7.781 6.633 1.00 86.62 110 LYS A O 1
ATOM 921 N N . LYS A 1 111 ? 4.471 -6.263 7.440 1.00 89.31 111 LYS A N 1
ATOM 922 C CA . LYS A 1 111 ? 4.374 -6.717 8.841 1.00 89.31 111 LYS A CA 1
ATOM 923 C C . LYS A 1 111 ? 2.976 -6.546 9.429 1.00 89.31 111 LYS A C 1
ATOM 925 O O . LYS A 1 111 ? 2.644 -7.257 10.364 1.00 89.31 111 LYS A O 1
ATOM 930 N N . TRP A 1 112 ? 2.167 -5.645 8.880 1.00 84.50 112 TRP A N 1
ATOM 931 C CA . TRP A 1 112 ? 0.792 -5.425 9.323 1.00 84.50 112 TRP A CA 1
ATOM 932 C C . TRP A 1 112 ? -0.183 -6.531 8.893 1.00 84.50 112 TRP A C 1
ATOM 934 O O . TRP A 1 112 ? -1.329 -6.532 9.327 1.00 84.50 112 TRP A O 1
ATOM 944 N N . PHE A 1 113 ? 0.273 -7.481 8.069 1.00 81.06 113 PHE A N 1
ATOM 945 C CA . PHE A 1 113 ? -0.524 -8.592 7.537 1.00 81.06 113 PHE A CA 1
ATOM 946 C C . PHE A 1 113 ? -0.023 -9.972 7.999 1.00 81.06 113 PHE A C 1
ATOM 948 O O . PHE A 1 113 ? -0.381 -10.985 7.396 1.00 81.06 113 PHE A O 1
ATOM 955 N N . GLN A 1 114 ? 0.847 -10.011 9.013 1.00 71.31 114 GLN A N 1
ATOM 956 C CA . GLN A 1 114 ? 1.398 -11.230 9.624 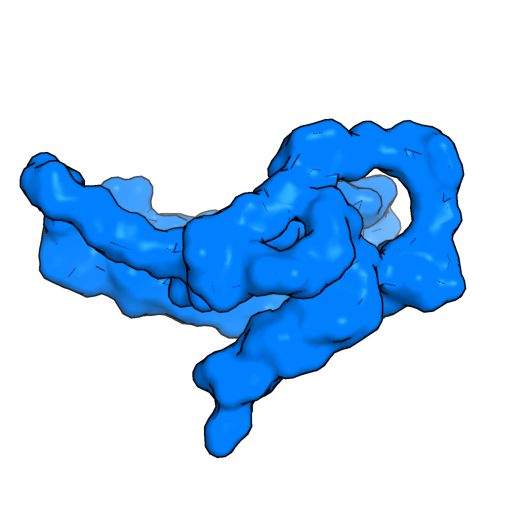1.00 71.31 114 GLN A CA 1
ATOM 957 C C . GLN A 1 114 ? 0.756 -11.487 10.982 1.00 71.31 114 GLN A C 1
ATOM 959 O O . GLN A 1 114 ? 0.523 -12.679 11.281 1.00 71.31 114 GLN A O 1
#

Sequence (114 aa):
PGEEEPEEWPNMNALFAHEGSTHIRRHYPDFAIWTMRDAFEERPEPGDSSFEGMKDQHIIAAAQYILWDGQELFKHIICPDPHQDMQGWQPGLLYFGDHSFSLQGWQFWKKWFQ

Secondary structure (DSSP, 8-state):
-BTTBTTHHHHHHHHHHHHHHTTSS----HHHHHHHHHHHTPPPPTT----TTHHHHHHHHHHHIIIIIHHHHHHHHHS--TTS--TT----TT--S-SSS-HHHHHHHHGGG-

InterPro domains:
  IPR022085 Oxopyrrolidines biosynthesis cluster protein G [PF12311] (4-112)

Organism: NCBI:txid1448321

Radius of gyration: 14.1 Å; Cα contacts (8 Å, |Δi|>4): 121; chains: 1; bounding box: 37×28×38 Å

Solvent-accessible surface area (backbone atoms only — not comparable to full-atom values): 6697 Å² total; per-residue (Å²): 114,48,84,93,45,60,58,52,48,27,52,54,36,37,51,51,16,46,54,50,54,64,59,83,54,88,74,72,59,61,66,52,52,52,36,40,29,60,40,71,14,48,72,87,58,94,84,59,84,73,56,95,57,54,66,58,32,30,44,54,21,32,48,30,27,56,74,52,19,36,70,62,55,49,44,48,49,80,56,63,61,93,86,58,84,57,82,84,45,61,64,31,87,70,51,88,69,73,62,49,80,36,69,67,54,54,53,57,59,54,60,80,78,112

Foldseek 3Di:
DAPVCLCPLLVVLLVLLQVLLVVPDPHDCLVLLVLLQLQQQEDQDVVDPHDDCNNVSSVSSNVSNCVRVVVVLVCCAVPPDPPDDQVSNAHHNRDPDDRGSYPVSSVSSCVVVD

pLDDT: mean 86.38, std 7.63, range [63.5, 95.5]